Protein AF-A0A8T3TWA0-F1 (afdb_monomer_lite)

pLDDT: mean 73.76, std 20.86, range [31.67, 97.31]

Secondary structure (DSSP, 8-state):
-PPPPGGG--SS-EEEEEEEEETTEEEEEEEEEEE-TTS-EEEEEEEEETT-----EEEEEEE-HHHHHHHHHHHHHHHHTTTPEEEPPPTT-B-TTSPBP-HHHHHTTT-SS-S--------PSPSS-EEETTEEE-S-EEEPPPPTTS--S-PPPEEE-SS---------

Foldseek 3Di:
DDQDDPVNDDPDKDKWKWWDDDDPATKIKIKIWDADPPRFIWIWMWMDHPPDTDQIDTPDDRHHPSVSVVVRSVVVCVCVVVVIDIDPDDQPDADNVRHGDDPVVVVVVPPDDDPDPDPCPDDDDDCQWDDDPNFIDHRWDKDFDDDPDDDDPDGDIDTDDPDDGDDPPDDD

Structure (mmCIF, N/CA/C/O backbone):
data_AF-A0A8T3TWA0-F1
#
_entry.id   AF-A0A8T3TWA0-F1
#
loop_
_atom_site.group_PDB
_atom_site.id
_atom_site.type_symbol
_atom_site.label_atom_id
_atom_site.label_alt_id
_atom_site.label_comp_id
_atom_site.label_asym_id
_atom_site.label_entity_id
_atom_site.label_seq_id
_atom_site.pdbx_PDB_ins_code
_atom_site.Cartn_x
_atom_site.Cartn_y
_atom_site.Cartn_z
_atom_site.occupancy
_atom_site.B_iso_or_equiv
_atom_site.auth_seq_id
_atom_site.auth_comp_id
_atom_site.auth_asym_id
_atom_site.auth_atom_id
_atom_site.pdbx_PDB_model_num
ATOM 1 N N . MET A 1 1 ? 6.282 13.936 -3.169 1.00 44.94 1 MET A N 1
ATOM 2 C CA . MET A 1 1 ? 4.914 13.608 -2.712 1.00 44.94 1 MET A CA 1
ATOM 3 C C . MET A 1 1 ? 4.939 13.600 -1.195 1.00 44.94 1 MET A C 1
ATOM 5 O O . MET A 1 1 ? 5.851 12.990 -0.650 1.00 44.94 1 MET A O 1
ATOM 9 N N . ASN A 1 2 ? 4.026 14.309 -0.526 1.00 47.94 2 ASN A N 1
ATOM 10 C CA . ASN A 1 2 ? 3.903 14.216 0.932 1.00 47.94 2 ASN A CA 1
ATOM 11 C C . ASN A 1 2 ? 3.315 12.845 1.288 1.00 47.94 2 ASN A C 1
ATOM 13 O O . ASN A 1 2 ? 2.392 12.387 0.616 1.00 47.94 2 ASN A O 1
ATOM 17 N N . ALA A 1 3 ? 3.876 12.183 2.299 1.00 55.44 3 ALA A N 1
ATOM 18 C CA . ALA A 1 3 ? 3.333 10.928 2.804 1.00 55.44 3 ALA A CA 1
ATOM 19 C C . ALA A 1 3 ? 1.948 11.168 3.437 1.00 55.44 3 ALA A C 1
ATOM 21 O O . ALA A 1 3 ? 1.782 12.185 4.115 1.00 55.44 3 ALA A O 1
ATOM 22 N N . PRO A 1 4 ? 0.970 10.264 3.248 1.00 64.06 4 PRO A N 1
ATOM 23 C CA . PRO A 1 4 ? -0.333 10.382 3.898 1.00 64.06 4 PRO A CA 1
ATOM 24 C C . PRO A 1 4 ? -0.170 10.361 5.424 1.00 64.06 4 PRO A C 1
ATOM 26 O O . PRO A 1 4 ? 0.575 9.533 5.959 1.00 64.06 4 PRO A O 1
ATOM 29 N N . SER A 1 5 ? -0.848 11.271 6.128 1.00 66.81 5 SER A N 1
ATOM 30 C CA . SER A 1 5 ? -0.871 11.293 7.591 1.00 66.81 5 SER A CA 1
ATOM 31 C C . SER A 1 5 ? -2.110 10.572 8.127 1.00 66.81 5 SER A C 1
ATOM 33 O O . SER A 1 5 ? -3.106 10.411 7.426 1.00 66.81 5 SER A O 1
ATOM 35 N N . LEU A 1 6 ? -2.070 10.131 9.389 1.00 66.88 6 LEU A N 1
ATOM 36 C CA . LEU A 1 6 ? -3.206 9.444 10.020 1.00 66.88 6 LEU A CA 1
ATOM 37 C C . LEU A 1 6 ? -4.467 10.327 10.080 1.00 66.88 6 LEU A C 1
ATOM 39 O O . LEU A 1 6 ? -5.576 9.808 10.041 1.00 66.88 6 LEU A O 1
ATOM 43 N N . ALA A 1 7 ? -4.292 11.649 10.177 1.00 67.81 7 ALA A N 1
ATOM 44 C CA . ALA A 1 7 ? -5.395 12.606 10.244 1.00 67.81 7 ALA A CA 1
ATOM 45 C C . ALA A 1 7 ? -6.170 12.709 8.920 1.00 67.81 7 ALA A C 1
ATOM 47 O O . ALA A 1 7 ? -7.332 13.105 8.926 1.00 67.81 7 ALA A O 1
ATOM 48 N N . ASP A 1 8 ? -5.546 12.309 7.810 1.00 67.31 8 ASP A N 1
ATOM 49 C CA . ASP A 1 8 ? -6.132 12.378 6.470 1.00 67.31 8 ASP A CA 1
ATOM 50 C C . ASP A 1 8 ? -6.915 11.105 6.105 1.00 67.31 8 ASP A C 1
ATOM 52 O O . ASP A 1 8 ? -7.526 11.034 5.039 1.00 67.31 8 ASP A O 1
ATOM 56 N N . LEU A 1 9 ? -6.885 10.075 6.962 1.00 74.25 9 LEU A N 1
ATOM 57 C CA . LEU A 1 9 ? -7.519 8.789 6.689 1.00 74.25 9 LEU A CA 1
ATOM 58 C C . LEU A 1 9 ? -8.798 8.614 7.511 1.00 74.25 9 LEU A C 1
ATOM 60 O O . LEU A 1 9 ? -8.765 8.432 8.730 1.00 74.25 9 LEU A O 1
ATOM 64 N N . SER A 1 10 ? -9.936 8.585 6.821 1.00 80.50 10 SER A N 1
ATOM 65 C CA . SER A 1 10 ? -11.184 8.072 7.389 1.00 80.50 10 SER A CA 1
ATOM 66 C C . SER A 1 10 ? -11.139 6.539 7.492 1.00 80.50 10 SER A C 1
ATOM 68 O O . SER A 1 10 ? -10.502 5.916 6.639 1.00 80.50 10 SER A O 1
ATOM 70 N N . PRO A 1 11 ? -11.815 5.918 8.481 1.00 84.38 11 PRO A N 1
ATOM 71 C CA . PRO A 1 11 ? -11.923 4.464 8.589 1.00 84.38 11 PRO A CA 1
ATOM 72 C C . PRO A 1 11 ? -12.612 3.869 7.359 1.00 84.38 11 PRO A C 1
ATOM 74 O O . PRO A 1 11 ? -13.834 3.888 7.244 1.00 84.38 11 PRO A O 1
ATOM 77 N N . ARG A 1 12 ? -11.812 3.388 6.409 1.00 85.50 12 ARG A N 1
ATOM 78 C CA . ARG A 1 12 ? -12.256 2.692 5.199 1.00 85.50 12 ARG A CA 1
ATOM 79 C C . ARG A 1 12 ? -11.168 1.728 4.727 1.00 85.50 12 ARG A C 1
ATOM 81 O O . ARG A 1 12 ? -9.995 1.957 5.045 1.00 85.50 12 ARG A O 1
ATOM 88 N N . PRO A 1 13 ? -11.518 0.678 3.969 1.00 87.75 13 PRO A N 1
ATOM 89 C CA . PRO A 1 13 ? -10.522 -0.158 3.317 1.00 87.75 13 PRO A CA 1
ATOM 90 C C . PRO A 1 13 ? -9.615 0.667 2.399 1.00 87.75 13 PRO A C 1
ATOM 92 O O . PRO A 1 13 ? -10.079 1.586 1.720 1.00 87.75 13 PRO A O 1
ATOM 95 N N . LEU A 1 14 ? -8.319 0.362 2.404 1.00 91.31 14 LEU A N 1
ATOM 96 C CA . LEU A 1 14 ? -7.312 1.053 1.597 1.00 91.31 14 LEU A CA 1
ATOM 97 C C . LEU A 1 14 ? -6.321 0.054 1.021 1.00 91.31 14 LEU A C 1
ATOM 99 O O . LEU A 1 14 ? -5.896 -0.883 1.695 1.00 91.31 14 LEU A O 1
ATOM 103 N N . HIS A 1 15 ? -5.894 0.308 -0.209 1.00 93.69 15 HIS A N 1
ATOM 104 C CA . HIS A 1 15 ? -4.962 -0.554 -0.915 1.00 93.69 15 HIS A CA 1
ATOM 105 C C . HIS A 1 15 ? -3.872 0.292 -1.565 1.00 93.69 15 HIS A C 1
ATOM 107 O O . HIS A 1 15 ? -4.105 1.411 -2.025 1.00 93.69 15 HIS A O 1
ATOM 113 N N . SER A 1 16 ? -2.644 -0.210 -1.574 1.00 94.25 16 SER A N 1
ATOM 114 C CA . SER A 1 16 ? -1.535 0.455 -2.251 1.00 94.25 16 SER A CA 1
ATOM 115 C C . SER A 1 16 ? -0.596 -0.565 -2.858 1.00 94.25 16 SER A C 1
ATOM 117 O O . SER A 1 16 ? -0.248 -1.572 -2.233 1.00 94.25 16 SER A O 1
ATOM 119 N N . TYR A 1 17 ? -0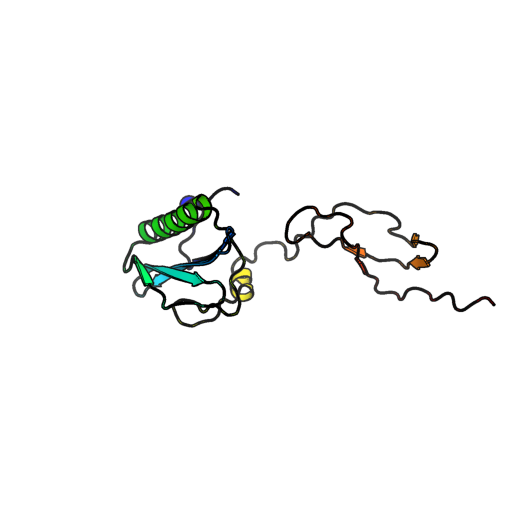.186 -0.275 -4.086 1.00 94.88 17 TYR A N 1
ATOM 120 C CA . TYR A 1 17 ? 0.701 -1.105 -4.875 1.00 94.88 17 TYR A CA 1
ATOM 121 C C . TYR A 1 17 ? 1.957 -0.321 -5.239 1.00 94.88 17 TYR A C 1
ATOM 123 O O . TYR A 1 17 ? 1.908 0.857 -5.593 1.00 94.88 17 TYR A O 1
ATOM 131 N N . PHE A 1 18 ? 3.098 -0.983 -5.115 1.00 95.00 18 PHE A N 1
ATOM 132 C CA . PHE A 1 18 ? 4.403 -0.382 -5.296 1.00 95.00 18 PHE A CA 1
ATOM 133 C C . PHE A 1 18 ? 5.289 -1.259 -6.162 1.00 95.00 18 PHE A C 1
ATOM 135 O O . PHE A 1 18 ? 5.300 -2.483 -6.011 1.00 95.00 18 PHE A O 1
ATOM 142 N N . GLU A 1 19 ? 6.131 -0.627 -6.968 1.00 95.25 19 GLU A N 1
ATOM 143 C CA . GLU A 1 19 ? 7.133 -1.304 -7.782 1.00 95.25 19 GLU A CA 1
ATOM 144 C C . GLU A 1 19 ? 8.530 -0.760 -7.521 1.00 95.25 19 GLU A C 1
ATOM 146 O O . GLU A 1 19 ? 8.734 0.424 -7.271 1.00 95.25 19 GLU A O 1
ATOM 151 N N . TYR A 1 20 ? 9.511 -1.649 -7.599 1.00 93.69 20 TYR A N 1
ATOM 152 C CA . TYR A 1 20 ? 10.923 -1.313 -7.623 1.00 93.69 20 TYR A CA 1
ATOM 153 C C . TYR A 1 20 ? 11.544 -1.931 -8.871 1.00 93.69 20 TYR A C 1
ATOM 155 O O . TYR A 1 20 ? 11.555 -3.160 -9.021 1.00 93.69 20 TYR A O 1
ATOM 163 N N . VAL A 1 21 ? 12.097 -1.087 -9.739 1.00 91.81 21 VAL A N 1
ATOM 164 C CA . VAL A 1 21 ? 12.808 -1.498 -10.952 1.00 91.81 21 VAL A CA 1
ATOM 165 C C . VAL A 1 21 ? 14.205 -0.884 -10.923 1.00 91.81 21 VAL A C 1
ATOM 167 O O . VAL A 1 21 ? 14.370 0.323 -11.056 1.00 91.81 21 VAL A O 1
ATOM 170 N N . GLY A 1 22 ? 15.226 -1.718 -10.728 1.00 90.38 22 GLY A N 1
ATOM 171 C CA . GLY A 1 22 ? 16.614 -1.261 -10.639 1.00 90.38 22 GLY A CA 1
ATOM 172 C C . GLY A 1 22 ? 17.607 -2.405 -10.439 1.00 90.38 22 GLY A C 1
ATOM 173 O O . GLY A 1 22 ? 17.259 -3.452 -9.894 1.00 90.38 22 GLY A O 1
ATOM 174 N N . GLY A 1 23 ? 18.849 -2.229 -10.908 1.00 80.50 23 GLY A N 1
ATOM 175 C CA . GLY A 1 23 ? 19.953 -3.172 -10.660 1.00 80.50 23 GLY A CA 1
ATOM 176 C C . GLY A 1 23 ? 19.690 -4.618 -11.110 1.00 80.50 23 GLY A C 1
ATOM 177 O O . GLY A 1 23 ? 20.088 -5.551 -10.422 1.00 80.50 23 GLY A O 1
ATOM 178 N N . GLY A 1 24 ? 18.958 -4.815 -12.214 1.00 84.06 24 GLY A N 1
ATOM 179 C CA . GLY A 1 24 ? 18.572 -6.147 -12.711 1.00 84.06 24 GLY A CA 1
ATOM 180 C C . GLY A 1 24 ? 17.440 -6.825 -11.927 1.00 84.06 24 GLY A C 1
ATOM 181 O O . GLY A 1 24 ? 17.129 -7.989 -12.170 1.00 84.06 24 GLY A O 1
ATOM 182 N N . SER A 1 25 ? 16.809 -6.114 -10.992 1.00 84.44 25 SER A N 1
ATOM 183 C CA . SER A 1 25 ? 15.708 -6.607 -10.172 1.00 84.44 25 SER A CA 1
ATOM 184 C C . SER A 1 25 ? 14.416 -5.848 -10.477 1.00 84.44 25 SER A C 1
ATOM 186 O O . SER A 1 25 ? 14.394 -4.620 -10.496 1.00 84.44 25 SER A O 1
ATOM 188 N N . SER A 1 26 ? 13.322 -6.598 -10.611 1.00 92.12 26 SER A N 1
ATOM 189 C CA . SER A 1 26 ? 11.957 -6.081 -10.758 1.00 92.12 26 SER A CA 1
ATOM 190 C C . SER A 1 26 ? 11.085 -6.699 -9.671 1.00 92.12 26 SER A C 1
ATOM 192 O O . SER A 1 26 ? 10.776 -7.895 -9.718 1.00 92.12 26 SER A O 1
ATOM 194 N N . LYS A 1 27 ? 10.736 -5.915 -8.653 1.00 95.69 27 LYS A N 1
ATOM 195 C CA . LYS A 1 27 ? 9.988 -6.370 -7.473 1.00 95.69 27 LYS A CA 1
ATOM 196 C C . LYS A 1 27 ? 8.727 -5.545 -7.289 1.00 95.69 27 LYS A C 1
ATOM 198 O O . LYS A 1 27 ? 8.717 -4.370 -7.633 1.00 95.69 27 LYS A O 1
ATOM 203 N N . PHE A 1 28 ? 7.710 -6.151 -6.694 1.00 96.56 28 PHE A N 1
ATOM 204 C CA . PHE A 1 28 ? 6.525 -5.438 -6.241 1.00 96.56 28 PHE A CA 1
ATOM 205 C C . PHE A 1 28 ? 6.329 -5.594 -4.734 1.00 96.56 28 PHE A C 1
ATOM 207 O O . PHE A 1 28 ? 6.815 -6.550 -4.114 1.00 96.56 28 PHE A O 1
ATOM 214 N N . TYR A 1 29 ? 5.580 -4.658 -4.168 1.00 97.12 29 TYR A N 1
ATOM 215 C CA . TYR A 1 29 ? 5.021 -4.738 -2.830 1.00 97.12 29 TYR A CA 1
ATOM 216 C C . TYR A 1 29 ? 3.577 -4.238 -2.875 1.00 97.12 29 TYR A C 1
ATOM 218 O O . TYR A 1 29 ? 3.315 -3.164 -3.400 1.00 97.12 29 TYR A O 1
ATOM 226 N N . ALA A 1 30 ? 2.645 -5.005 -2.329 1.00 96.75 30 ALA A N 1
ATOM 227 C CA . ALA A 1 30 ? 1.244 -4.636 -2.207 1.00 96.75 30 ALA A CA 1
ATOM 228 C C . ALA A 1 30 ? 0.838 -4.696 -0.738 1.00 96.75 30 ALA A C 1
ATOM 230 O O . ALA A 1 30 ? 1.261 -5.597 -0.009 1.00 96.75 30 ALA A O 1
ATOM 231 N N . VAL A 1 31 ? 0.017 -3.750 -0.304 1.00 97.25 31 VAL A N 1
ATOM 232 C CA . VAL A 1 31 ? -0.506 -3.683 1.060 1.00 97.25 31 VAL A CA 1
ATOM 233 C C . VAL A 1 31 ? -1.991 -3.343 1.024 1.00 97.25 31 VAL A C 1
ATOM 235 O O . VAL A 1 31 ? -2.433 -2.549 0.197 1.00 97.25 31 VAL A O 1
ATOM 238 N N . SER A 1 32 ? -2.746 -3.980 1.912 1.00 96.06 32 SER A N 1
ATOM 239 C CA . SER A 1 32 ? -4.192 -3.855 2.061 1.00 96.06 32 SER A CA 1
ATOM 240 C C . SER A 1 32 ? -4.522 -3.608 3.532 1.00 96.06 32 SER A C 1
ATOM 242 O O . SER A 1 32 ? -4.056 -4.353 4.396 1.00 96.06 32 SER A O 1
ATOM 244 N N . LEU A 1 33 ? -5.288 -2.562 3.817 1.00 94.69 33 LEU A N 1
ATOM 245 C CA . LEU A 1 33 ? -5.928 -2.285 5.099 1.00 94.69 33 LEU A CA 1
ATOM 246 C C . LEU A 1 33 ? -7.409 -2.621 4.945 1.00 94.69 33 LEU A C 1
ATOM 248 O O . LEU A 1 33 ? -8.076 -2.055 4.085 1.00 94.69 33 LEU A O 1
ATOM 252 N N . GLU A 1 34 ? -7.908 -3.542 5.760 1.00 93.94 34 GLU A N 1
ATOM 253 C CA . GLU A 1 34 ? -9.255 -4.102 5.625 1.00 93.94 34 GLU A CA 1
ATOM 254 C C . GLU A 1 34 ? -9.973 -4.066 6.966 1.00 93.94 34 GLU A C 1
ATOM 256 O O . GLU A 1 34 ? -9.355 -4.291 8.013 1.00 93.94 34 GLU A O 1
ATOM 261 N N . GLU A 1 35 ? -11.276 -3.813 6.915 1.00 93.06 35 GLU A N 1
ATOM 262 C CA . GLU A 1 35 ? -12.164 -3.994 8.057 1.00 93.06 35 GLU A CA 1
ATOM 263 C C . GLU A 1 35 ? -12.508 -5.483 8.208 1.00 93.06 35 GLU A C 1
ATOM 265 O O . GLU A 1 35 ? -12.700 -6.209 7.230 1.00 93.06 35 GLU A O 1
ATOM 270 N N . GLU A 1 36 ? -12.540 -5.949 9.447 1.00 91.31 36 GLU A N 1
ATOM 271 C CA . GLU A 1 36 ? -12.945 -7.291 9.844 1.00 91.31 36 GLU A CA 1
ATOM 272 C C . GLU A 1 36 ? -14.326 -7.257 10.505 1.00 91.31 36 GLU A C 1
ATOM 274 O O . GLU A 1 36 ? -14.821 -6.214 10.942 1.00 91.31 36 GLU A O 1
ATOM 279 N N . GLU A 1 37 ? -14.942 -8.431 10.636 1.00 86.06 37 GLU A N 1
ATOM 280 C CA . GLU A 1 37 ? -16.172 -8.567 11.411 1.00 86.06 37 GLU A CA 1
ATOM 281 C C . GLU A 1 37 ? -15.965 -8.090 12.857 1.00 86.06 37 GLU A C 1
ATOM 283 O O . GLU A 1 37 ? -14.973 -8.414 13.509 1.00 86.06 37 GLU A O 1
ATOM 288 N N . GLY A 1 38 ? -16.920 -7.309 13.367 1.00 86.38 38 GLY A N 1
ATOM 289 C CA . GLY A 1 38 ? -16.838 -6.732 14.711 1.00 86.38 38 GLY A CA 1
ATOM 290 C C . GLY A 1 38 ? -16.102 -5.390 14.793 1.00 86.38 38 GLY A C 1
ATOM 291 O O . GLY A 1 38 ? -15.822 -4.933 15.900 1.00 86.38 38 GLY A O 1
ATOM 292 N N . GLY A 1 39 ? -15.808 -4.742 13.658 1.00 89.62 39 GLY A N 1
ATOM 293 C CA . GLY A 1 39 ? -15.241 -3.386 13.616 1.00 89.62 39 GLY A CA 1
ATOM 294 C C . GLY A 1 39 ? -13.751 -3.323 13.963 1.00 89.62 39 GLY A C 1
ATOM 295 O O . GLY A 1 39 ? -13.219 -2.249 14.269 1.00 89.62 39 GLY A O 1
ATOM 296 N N . THR A 1 40 ? -13.068 -4.471 13.950 1.00 94.50 40 THR A N 1
ATOM 297 C CA . THR A 1 40 ? -11.607 -4.539 14.012 1.00 94.50 40 THR A CA 1
ATOM 298 C C . THR A 1 40 ? -11.005 -4.428 12.618 1.00 94.50 40 THR A C 1
ATOM 300 O O . THR A 1 40 ? -11.700 -4.463 11.611 1.00 94.50 40 THR A O 1
ATOM 303 N N . TRP A 1 41 ? -9.694 -4.231 12.556 1.00 94.94 41 TRP A N 1
ATOM 304 C CA . TRP A 1 41 ? -8.975 -3.953 11.322 1.00 94.94 41 TRP A CA 1
ATOM 305 C C . TRP A 1 41 ? -7.745 -4.839 11.205 1.00 94.94 41 TRP A C 1
ATOM 307 O O . TRP A 1 41 ? -7.046 -5.113 12.191 1.00 94.94 41 TRP A O 1
ATOM 317 N N . ARG A 1 42 ? -7.426 -5.217 9.970 1.00 96.06 42 ARG A N 1
ATOM 318 C CA . ARG A 1 42 ? -6.234 -5.993 9.627 1.00 96.06 42 ARG A CA 1
ATOM 319 C C . ARG A 1 42 ? -5.429 -5.330 8.524 1.00 96.06 42 ARG A C 1
ATOM 321 O O . ARG A 1 42 ? -5.964 -4.627 7.673 1.00 96.06 42 ARG A O 1
ATOM 328 N N . VAL A 1 43 ? -4.127 -5.595 8.528 1.00 96.75 43 VAL A N 1
ATOM 329 C CA . VAL A 1 43 ? -3.204 -5.163 7.474 1.00 96.75 43 VAL A CA 1
ATOM 330 C C . VAL A 1 43 ? -2.565 -6.393 6.858 1.00 96.75 43 VAL A C 1
ATOM 332 O O . VAL A 1 43 ? -1.835 -7.119 7.540 1.00 96.75 43 VAL A O 1
ATOM 335 N N . ARG A 1 44 ? -2.811 -6.616 5.570 1.00 97.31 44 ARG A N 1
ATOM 336 C CA . ARG A 1 44 ? -2.232 -7.713 4.790 1.00 97.31 44 ARG A CA 1
ATOM 337 C C . ARG A 1 44 ? -1.248 -7.174 3.765 1.00 97.31 44 ARG A C 1
ATOM 339 O O . ARG A 1 44 ? -1.377 -6.042 3.307 1.00 97.31 44 ARG A O 1
ATOM 346 N N . PHE A 1 45 ? -0.248 -7.970 3.414 1.00 97.00 45 PHE A N 1
ATOM 347 C CA . PHE A 1 45 ? 0.751 -7.597 2.420 1.00 97.00 45 PHE A CA 1
ATOM 348 C C . PHE A 1 45 ? 1.140 -8.768 1.514 1.00 97.00 45 PHE A C 1
ATOM 350 O O . PHE A 1 45 ? 1.028 -9.939 1.880 1.00 97.00 45 PHE A O 1
ATOM 357 N N . ASN A 1 46 ? 1.621 -8.431 0.322 1.00 97.00 46 ASN A N 1
ATOM 358 C CA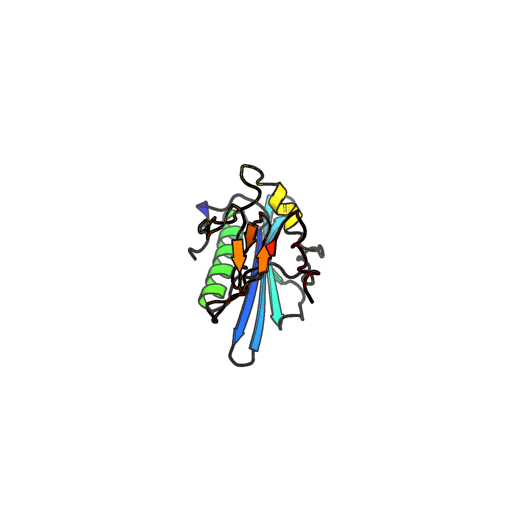 . ASN A 1 46 ? 2.143 -9.359 -0.671 1.00 97.00 46 ASN A CA 1
ATOM 359 C C . ASN A 1 46 ? 3.390 -8.749 -1.306 1.00 97.00 46 ASN A C 1
ATOM 361 O O . ASN A 1 46 ? 3.467 -7.539 -1.505 1.00 97.00 46 ASN A O 1
ATOM 365 N N . PHE A 1 47 ? 4.392 -9.564 -1.603 1.00 95.81 47 PHE A N 1
ATOM 366 C CA . PHE A 1 47 ? 5.621 -9.085 -2.214 1.00 95.81 47 PHE A CA 1
ATOM 367 C C . PHE A 1 47 ? 6.284 -10.186 -3.026 1.00 95.81 47 PHE A C 1
ATOM 369 O O . PHE A 1 47 ? 6.199 -11.374 -2.706 1.00 95.81 47 PHE A O 1
ATOM 376 N N . GLY A 1 48 ? 6.998 -9.791 -4.071 1.00 94.62 48 GLY A N 1
ATOM 377 C CA . GLY A 1 48 ? 7.633 -10.752 -4.956 1.00 94.62 48 GLY A CA 1
ATOM 378 C C . GLY A 1 48 ? 8.212 -10.107 -6.198 1.00 94.62 48 GLY A C 1
ATOM 379 O O . GLY A 1 48 ? 8.491 -8.910 -6.228 1.00 94.62 48 GLY A O 1
ATOM 380 N N . ARG A 1 49 ? 8.410 -10.929 -7.227 1.00 93.69 49 ARG A N 1
ATOM 381 C CA . ARG A 1 49 ? 8.771 -10.459 -8.564 1.00 93.69 49 ARG A CA 1
ATOM 382 C C . ARG A 1 49 ? 7.511 -9.953 -9.261 1.00 93.69 49 ARG A C 1
ATOM 384 O O . ARG A 1 49 ? 6.465 -10.586 -9.135 1.00 93.69 49 ARG A O 1
ATOM 391 N N . ILE A 1 50 ? 7.613 -8.841 -9.988 1.00 92.00 50 ILE A N 1
ATOM 392 C CA . ILE A 1 50 ? 6.489 -8.298 -10.772 1.00 92.00 50 ILE A CA 1
ATOM 393 C C . ILE A 1 50 ? 5.941 -9.400 -11.696 1.00 92.00 50 ILE A C 1
ATOM 395 O O . ILE A 1 50 ? 6.719 -10.110 -12.336 1.00 92.00 50 ILE A O 1
ATOM 399 N N . GLY A 1 51 ? 4.617 -9.577 -11.705 1.00 88.94 51 GLY A N 1
ATOM 400 C CA . GLY A 1 51 ? 3.922 -10.628 -12.462 1.00 88.94 51 GLY A CA 1
ATOM 401 C C . GLY A 1 51 ? 3.838 -12.000 -11.777 1.00 88.94 51 GLY A C 1
ATOM 402 O O . GLY A 1 51 ? 3.169 -12.887 -12.297 1.00 88.94 51 GLY A O 1
ATOM 403 N N . PHE A 1 52 ? 4.461 -12.184 -10.608 1.00 90.75 52 PHE A N 1
ATOM 404 C CA . PHE A 1 52 ? 4.454 -13.447 -9.857 1.00 90.75 52 PHE A CA 1
ATOM 405 C C . PHE A 1 52 ? 3.975 -13.226 -8.413 1.00 90.75 52 PHE A C 1
ATOM 407 O O . PHE A 1 52 ? 4.792 -13.250 -7.480 1.00 90.75 52 PHE A O 1
ATOM 414 N N . PRO A 1 53 ? 2.669 -12.969 -8.208 1.00 91.06 53 PR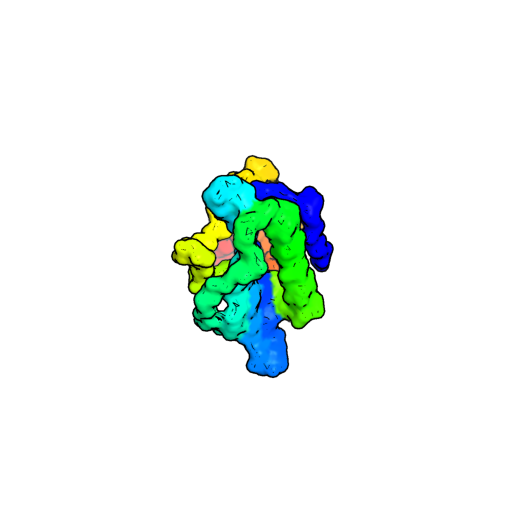O A N 1
ATOM 415 C CA . PRO A 1 53 ? 2.115 -12.755 -6.879 1.00 91.06 53 PRO A CA 1
ATOM 416 C C . PRO A 1 53 ? 2.222 -14.012 -6.011 1.00 91.06 53 PRO A C 1
ATOM 418 O O . PRO A 1 53 ? 2.116 -15.137 -6.498 1.00 91.06 53 PRO A O 1
ATOM 421 N N . ARG A 1 54 ? 2.442 -13.815 -4.708 1.00 92.38 54 ARG A N 1
ATOM 422 C CA . ARG A 1 54 ? 2.512 -14.894 -3.712 1.00 92.38 54 ARG A CA 1
ATOM 423 C C . ARG A 1 54 ? 1.241 -14.938 -2.870 1.00 92.38 54 ARG A C 1
ATOM 425 O O . ARG A 1 54 ? 0.328 -14.139 -3.066 1.00 92.38 54 ARG A O 1
ATOM 432 N N . THR A 1 55 ? 1.183 -15.862 -1.919 1.00 93.12 55 THR A N 1
ATOM 433 C CA . THR A 1 55 ? 0.146 -15.847 -0.886 1.00 93.12 55 THR A CA 1
ATOM 434 C C . THR A 1 55 ? 0.279 -14.590 -0.027 1.00 93.12 55 THR A C 1
ATOM 436 O O . THR A 1 55 ? 1.382 -14.210 0.364 1.00 93.12 55 THR A O 1
ATOM 439 N N . TRP A 1 56 ? -0.855 -13.955 0.256 1.00 95.88 56 TRP A N 1
ATOM 440 C CA . TRP A 1 56 ? -0.950 -12.803 1.144 1.00 95.88 56 TRP A CA 1
ATOM 441 C C . TRP A 1 56 ? -0.670 -13.187 2.597 1.00 95.88 56 TRP A C 1
ATOM 443 O O . TRP A 1 56 ? -1.300 -14.107 3.122 1.00 95.88 56 TRP A O 1
ATOM 453 N N . ASP A 1 57 ? 0.191 -12.420 3.256 1.00 96.12 57 ASP A N 1
ATOM 454 C CA . ASP A 1 57 ? 0.499 -12.548 4.682 1.00 96.12 57 ASP A CA 1
ATOM 455 C C . ASP A 1 57 ? -0.116 -11.377 5.471 1.00 96.12 57 ASP A C 1
ATOM 457 O O . ASP A 1 57 ? -0.549 -10.381 4.884 1.00 96.12 57 ASP A O 1
ATOM 461 N N . ALA A 1 58 ? -0.199 -11.489 6.794 1.00 95.50 58 ALA A N 1
ATOM 462 C CA . ALA A 1 58 ? -0.769 -10.476 7.674 1.00 95.50 58 ALA A CA 1
ATOM 463 C C . ALA A 1 58 ? 0.305 -9.853 8.568 1.00 95.50 58 ALA A C 1
ATOM 465 O O . ALA A 1 58 ? 1.077 -10.534 9.238 1.00 95.50 58 ALA A O 1
ATOM 466 N N . ARG A 1 59 ? 0.337 -8.521 8.611 1.00 94.19 59 ARG A N 1
ATOM 467 C CA . ARG A 1 59 ? 1.185 -7.772 9.544 1.00 94.19 59 ARG A CA 1
ATOM 468 C C . ARG A 1 59 ? 0.481 -7.544 10.878 1.00 94.19 59 ARG A C 1
ATOM 470 O O . ARG A 1 59 ? 1.132 -7.550 11.918 1.00 94.19 59 ARG A O 1
ATOM 477 N N . VAL A 1 60 ? -0.828 -7.303 10.828 1.00 94.75 60 VAL A N 1
ATOM 478 C CA . VAL A 1 60 ? -1.701 -7.026 11.975 1.00 94.75 60 VAL A CA 1
ATOM 479 C C . VAL A 1 60 ? -3.074 -7.639 11.699 1.00 94.75 60 VAL A C 1
ATOM 481 O O . VAL A 1 60 ? -3.536 -7.589 10.561 1.00 94.75 60 VAL A O 1
ATOM 484 N N . VAL A 1 61 ? -3.710 -8.188 12.736 1.00 95.75 61 VAL A N 1
ATOM 485 C CA . VAL A 1 61 ? -5.051 -8.802 12.725 1.00 95.75 61 VAL A CA 1
ATOM 486 C C . VAL A 1 61 ? -5.774 -8.373 14.008 1.00 95.75 61 VAL A C 1
ATOM 488 O O . VAL A 1 61 ? -5.109 -8.241 15.042 1.00 95.75 61 VAL A O 1
ATOM 491 N N . GLY A 1 62 ? -7.088 -8.132 13.968 1.00 94.69 62 GLY A N 1
ATOM 492 C CA . GLY A 1 62 ? -7.890 -7.829 15.158 1.00 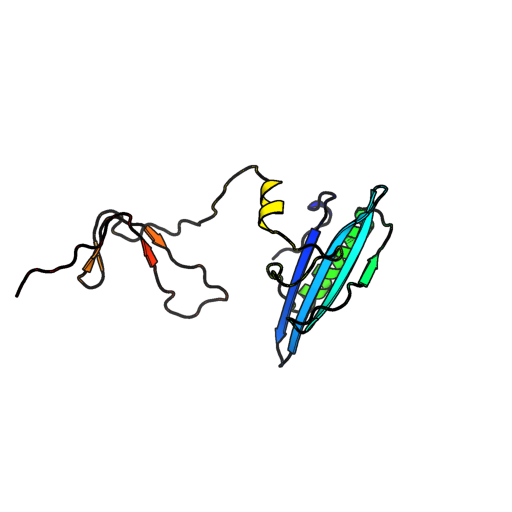94.69 62 GLY A CA 1
ATOM 493 C C . GLY A 1 62 ? -7.532 -6.511 15.852 1.00 94.69 62 GLY A C 1
ATOM 494 O O . GLY A 1 62 ? -7.590 -6.423 17.078 1.00 94.69 62 GLY A O 1
ATOM 495 N N . ALA A 1 63 ? -7.078 -5.497 15.111 1.00 93.50 63 ALA A N 1
ATOM 496 C CA . ALA A 1 63 ? -6.606 -4.238 15.687 1.00 93.50 63 ALA A CA 1
ATOM 497 C C . ALA A 1 63 ? -7.644 -3.111 15.632 1.00 93.50 63 ALA A C 1
ATOM 499 O O . ALA A 1 63 ? -8.589 -3.138 14.853 1.00 93.50 63 ALA A O 1
ATOM 500 N N . THR A 1 64 ? -7.431 -2.069 16.438 1.00 94.56 64 THR A N 1
ATOM 501 C CA . THR A 1 64 ? -8.163 -0.807 16.282 1.00 94.56 64 THR A CA 1
ATOM 502 C C . THR A 1 64 ? -7.774 -0.119 14.974 1.00 94.56 64 THR A C 1
ATOM 504 O O . THR A 1 64 ? -6.641 -0.278 14.503 1.00 94.56 64 THR A O 1
ATOM 507 N N . TRP A 1 65 ? -8.673 0.717 14.443 1.00 90.62 65 TRP A N 1
ATOM 508 C CA . TRP A 1 65 ? -8.408 1.550 13.264 1.00 90.62 65 TRP A CA 1
ATOM 509 C C . TRP A 1 65 ? -7.062 2.276 13.363 1.00 90.62 65 TRP A C 1
ATOM 511 O O . TRP A 1 65 ? -6.219 2.132 12.486 1.00 90.62 65 TRP A O 1
ATOM 521 N N . VAL A 1 66 ? -6.820 2.986 14.471 1.00 91.56 66 VAL A N 1
ATOM 522 C CA . VAL A 1 66 ? -5.593 3.775 14.675 1.00 91.56 66 VAL A CA 1
ATOM 523 C C . VAL A 1 66 ? -4.343 2.906 14.529 1.00 91.56 66 VAL A C 1
ATOM 525 O O . VAL A 1 66 ? -3.427 3.261 13.792 1.00 91.56 66 VAL A O 1
ATOM 528 N N . LYS A 1 67 ? -4.308 1.735 15.178 1.00 93.81 67 LYS A N 1
ATOM 529 C CA . LYS A 1 67 ? -3.151 0.832 15.119 1.00 93.81 67 LYS A CA 1
ATOM 530 C C . LYS A 1 67 ? -2.947 0.260 13.713 1.00 93.81 67 LYS A C 1
ATOM 532 O O . LYS A 1 67 ? -1.807 0.173 13.248 1.00 93.81 67 LYS A O 1
ATOM 537 N N . ALA A 1 68 ? -4.028 -0.133 13.044 1.00 94.56 68 ALA A N 1
ATOM 538 C CA . ALA A 1 68 ? -3.973 -0.685 11.696 1.00 94.56 68 ALA A CA 1
ATOM 539 C C . ALA A 1 68 ? -3.544 0.380 10.671 1.00 94.56 68 ALA A C 1
ATOM 541 O O . ALA A 1 68 ? -2.589 0.155 9.928 1.00 94.56 68 ALA A O 1
ATOM 542 N N . ALA A 1 69 ? -4.143 1.572 10.709 1.00 92.75 69 ALA A N 1
ATOM 543 C CA . ALA A 1 69 ? -3.806 2.700 9.845 1.00 92.75 69 ALA A CA 1
ATOM 544 C C . ALA A 1 69 ? -2.365 3.194 10.060 1.00 92.75 69 ALA A C 1
ATOM 546 O O . ALA A 1 69 ? -1.635 3.386 9.088 1.00 92.75 69 ALA A O 1
ATOM 547 N N . SER A 1 70 ? -1.891 3.312 11.309 1.00 91.75 70 SER A N 1
ATOM 548 C CA . SER A 1 70 ? -0.480 3.634 11.581 1.00 91.75 70 SER A CA 1
ATOM 549 C C . SER A 1 70 ? 0.472 2.585 11.007 1.00 91.75 70 SER A C 1
ATOM 551 O O . SER A 1 70 ? 1.513 2.934 10.452 1.00 91.75 70 SER A O 1
ATOM 553 N N . THR A 1 71 ? 0.120 1.299 11.108 1.00 95.69 71 THR A N 1
ATOM 554 C CA . THR A 1 71 ? 0.935 0.214 10.542 1.00 95.69 71 THR A CA 1
ATOM 555 C C . THR A 1 71 ? 0.956 0.279 9.017 1.00 95.69 71 THR A C 1
ATOM 557 O O . THR A 1 71 ? 2.018 0.152 8.413 1.00 95.69 71 THR A O 1
ATOM 560 N N . TYR A 1 72 ? -0.200 0.515 8.399 1.00 95.00 72 TYR A N 1
ATOM 561 C CA . TYR A 1 72 ? -0.349 0.673 6.958 1.00 95.00 72 TYR A CA 1
ATOM 562 C C . TYR A 1 72 ? 0.517 1.823 6.421 1.00 95.00 72 TYR A C 1
ATOM 564 O O . TYR A 1 72 ? 1.366 1.599 5.559 1.00 95.00 72 TYR A O 1
ATOM 572 N N . ILE A 1 73 ? 0.395 3.025 6.998 1.00 92.56 73 ILE A N 1
ATOM 573 C CA . ILE A 1 73 ? 1.224 4.188 6.636 1.00 92.56 73 ILE A CA 1
ATOM 574 C C . ILE A 1 73 ? 2.712 3.889 6.865 1.00 92.56 73 ILE A C 1
ATOM 576 O O . ILE A 1 73 ? 3.549 4.226 6.028 1.00 92.56 73 ILE A O 1
ATOM 580 N N . GLY A 1 74 ? 3.056 3.227 7.974 1.00 93.12 74 GLY A N 1
ATOM 581 C CA . GLY A 1 74 ? 4.429 2.825 8.276 1.00 93.12 74 GLY A CA 1
ATOM 582 C C . GLY A 1 74 ? 5.039 1.943 7.185 1.00 93.12 74 GLY A C 1
ATOM 583 O O . GLY A 1 74 ? 6.173 2.182 6.774 1.00 93.12 74 GLY A O 1
ATOM 584 N N . LEU A 1 75 ? 4.277 0.977 6.660 1.00 94.69 75 LEU A N 1
ATOM 585 C CA . LEU A 1 75 ? 4.712 0.135 5.542 1.00 94.69 75 LEU A CA 1
ATOM 586 C C . LEU A 1 75 ? 4.897 0.949 4.258 1.00 94.69 75 LEU A C 1
ATOM 588 O O . LEU A 1 75 ? 5.908 0.772 3.583 1.00 94.69 75 LEU A O 1
ATOM 592 N N . ILE A 1 76 ? 3.974 1.862 3.942 1.00 92.31 76 ILE A N 1
ATOM 593 C CA . ILE A 1 76 ? 4.098 2.753 2.777 1.00 92.31 76 ILE A CA 1
ATOM 594 C C . ILE A 1 76 ? 5.388 3.571 2.864 1.00 92.31 76 ILE A C 1
ATOM 596 O O . ILE A 1 76 ? 6.198 3.542 1.939 1.00 92.31 76 ILE A O 1
ATOM 600 N N . ASN A 1 77 ? 5.611 4.244 3.993 1.00 91.56 77 ASN A N 1
ATOM 601 C CA . ASN A 1 77 ? 6.789 5.082 4.218 1.00 91.56 77 ASN A CA 1
ATOM 602 C C . ASN A 1 77 ? 8.089 4.272 4.179 1.00 91.56 77 ASN A C 1
ATOM 604 O O . ASN A 1 77 ? 9.094 4.724 3.632 1.00 91.56 77 ASN A O 1
ATOM 608 N N . GLU A 1 78 ? 8.075 3.053 4.720 1.00 93.56 78 GLU A N 1
ATOM 609 C CA . GLU A 1 78 ? 9.220 2.150 4.647 1.00 93.56 78 GLU A CA 1
ATOM 610 C C . GLU A 1 78 ? 9.569 1.800 3.193 1.00 93.56 78 GLU A C 1
ATOM 612 O O . GLU A 1 78 ? 10.747 1.772 2.834 1.00 93.56 78 GLU A O 1
ATOM 617 N N . LYS A 1 79 ? 8.574 1.501 2.346 1.00 93.12 79 LYS A N 1
ATOM 618 C CA . LYS A 1 79 ? 8.826 1.105 0.952 1.00 93.12 79 LYS A CA 1
ATOM 619 C C . LYS A 1 79 ? 9.222 2.282 0.080 1.00 93.12 79 LYS A C 1
ATOM 621 O O . LYS A 1 79 ? 10.201 2.158 -0.658 1.00 93.12 79 LYS A O 1
ATOM 626 N N . THR A 1 80 ? 8.554 3.422 0.206 1.00 90.12 80 THR A N 1
ATOM 627 C CA . THR A 1 80 ? 8.939 4.638 -0.526 1.00 90.12 80 THR A CA 1
ATOM 628 C C . THR A 1 80 ? 10.345 5.097 -0.133 1.00 90.12 80 THR A C 1
ATOM 630 O O . THR A 1 80 ? 11.153 5.404 -1.007 1.00 90.12 80 THR A O 1
ATOM 633 N N . GLY A 1 81 ? 10.714 5.000 1.151 1.00 91.12 81 GLY A N 1
ATOM 634 C CA . GLY A 1 81 ? 12.082 5.245 1.627 1.00 91.12 81 GLY A CA 1
ATOM 635 C C . GLY A 1 81 ? 13.139 4.271 1.081 1.00 91.12 81 GLY A C 1
ATOM 636 O O . GLY A 1 81 ? 14.328 4.577 1.111 1.00 91.12 81 GLY A O 1
ATOM 637 N N . LYS A 1 82 ? 12.728 3.114 0.544 1.00 91.38 82 LYS A N 1
ATOM 638 C CA . LYS A 1 82 ? 13.595 2.111 -0.106 1.00 91.38 82 LYS A CA 1
ATOM 639 C C . LYS A 1 82 ? 13.626 2.236 -1.635 1.00 91.38 82 LYS A C 1
ATOM 641 O O . LYS A 1 82 ? 14.146 1.343 -2.302 1.00 91.38 82 LYS A O 1
ATOM 646 N N . GLY A 1 83 ? 13.073 3.316 -2.187 1.00 92.00 83 GLY A N 1
ATOM 647 C CA . GLY A 1 83 ? 13.047 3.576 -3.627 1.00 92.00 83 GLY A CA 1
ATOM 648 C C . GLY A 1 83 ? 11.954 2.822 -4.382 1.00 92.00 83 GLY A C 1
ATOM 649 O O . GLY A 1 83 ? 12.038 2.713 -5.600 1.00 92.00 83 GLY A O 1
ATOM 650 N N . TYR A 1 84 ? 10.954 2.275 -3.684 1.00 93.69 84 TYR A N 1
ATOM 651 C CA . TYR A 1 84 ? 9.751 1.798 -4.358 1.00 93.69 84 TYR A CA 1
ATOM 652 C C . TYR A 1 84 ? 8.896 2.991 -4.795 1.00 93.69 84 TYR A C 1
ATOM 654 O O . TYR A 1 84 ? 8.709 3.948 -4.041 1.00 93.69 84 TYR A O 1
ATOM 662 N N . GLU A 1 85 ? 8.322 2.895 -5.985 1.00 92.44 85 GLU A N 1
ATOM 663 C CA . GLU A 1 85 ? 7.390 3.869 -6.536 1.00 92.44 85 GLU A CA 1
ATOM 664 C C . GLU A 1 85 ? 5.957 3.379 -6.358 1.00 92.44 85 GLU A C 1
ATOM 666 O O . GLU A 1 85 ? 5.668 2.213 -6.618 1.00 92.44 85 GLU A O 1
ATOM 671 N N . LEU A 1 86 ? 5.053 4.269 -5.942 1.00 91.75 86 LEU A N 1
ATOM 672 C CA . LEU A 1 86 ? 3.617 3.992 -5.942 1.00 91.75 86 LEU A CA 1
ATOM 673 C C . LEU A 1 86 ? 3.132 3.862 -7.394 1.00 91.75 86 LEU A C 1
ATOM 675 O O . LEU A 1 86 ? 3.438 4.718 -8.228 1.00 91.75 86 LEU A O 1
ATOM 679 N N . LYS A 1 87 ? 2.382 2.802 -7.689 1.00 91.12 87 LYS A N 1
ATOM 680 C CA . LYS A 1 87 ? 1.816 2.512 -9.010 1.00 91.12 87 LYS A CA 1
ATOM 681 C C . LYS A 1 87 ? 0.318 2.202 -8.888 1.00 91.12 87 LYS A C 1
ATOM 683 O O . LYS A 1 87 ? -0.124 1.809 -7.805 1.00 91.12 87 LYS A O 1
ATOM 688 N N . PRO A 1 88 ? -0.452 2.347 -9.981 1.00 90.25 88 PRO A N 1
ATOM 689 C CA . PRO A 1 88 ? -1.815 1.832 -10.048 1.00 90.25 88 PRO A CA 1
ATOM 690 C C . PRO A 1 88 ? -1.852 0.342 -9.721 1.00 90.25 88 PRO A C 1
ATOM 692 O O . PRO A 1 88 ? -0.883 -0.386 -9.961 1.00 90.25 88 PRO A O 1
ATOM 695 N N . TRP A 1 89 ? -2.966 -0.115 -9.165 1.00 90.62 89 TRP A N 1
ATOM 696 C CA . TRP A 1 89 ? -3.117 -1.524 -8.842 1.00 90.62 89 TRP A CA 1
ATOM 697 C C . TRP A 1 89 ? -3.201 -2.356 -10.132 1.00 90.62 89 TRP A C 1
ATOM 699 O O . TRP A 1 89 ? -4.012 -2.053 -11.006 1.00 90.62 89 TRP A O 1
ATOM 709 N N . PRO A 1 90 ? -2.399 -3.420 -10.294 1.00 89.19 90 PRO A N 1
ATOM 710 C CA . PRO A 1 90 ? -2.378 -4.150 -11.550 1.00 89.19 90 PRO A CA 1
ATOM 711 C C . PRO A 1 90 ? -3.570 -5.112 -11.645 1.00 89.19 90 PRO A C 1
ATOM 713 O O . PRO A 1 90 ? -3.889 -5.828 -10.695 1.00 89.19 90 PRO A O 1
ATOM 716 N N . ALA A 1 91 ? -4.189 -5.192 -12.826 1.00 85.44 91 ALA A N 1
ATOM 717 C CA . ALA A 1 91 ? -5.411 -5.974 -13.068 1.00 85.44 91 ALA A CA 1
ATOM 718 C C . ALA A 1 91 ? -5.288 -7.478 -12.744 1.00 85.44 91 ALA A C 1
ATOM 720 O O . ALA A 1 91 ? -6.279 -8.156 -12.479 1.00 85.44 91 ALA A O 1
ATOM 721 N N . ASN A 1 92 ? -4.071 -8.025 -12.767 1.00 83.38 92 ASN A N 1
ATOM 722 C CA . ASN A 1 92 ? -3.796 -9.431 -12.477 1.00 83.38 92 ASN A CA 1
ATOM 723 C C . ASN A 1 92 ? -3.469 -9.716 -11.000 1.00 83.38 92 ASN A C 1
ATOM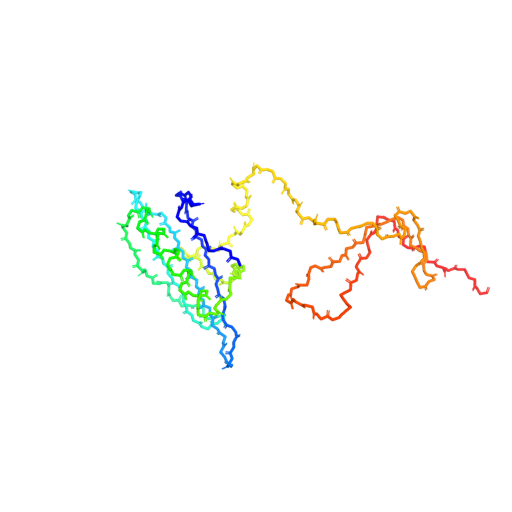 725 O O . ASN A 1 92 ? -3.315 -10.884 -10.633 1.00 83.38 92 ASN A O 1
ATOM 729 N N . LEU A 1 93 ? -3.346 -8.692 -10.150 1.00 88.75 93 LEU A N 1
ATOM 730 C CA . LEU A 1 93 ? -3.141 -8.873 -8.718 1.00 88.75 93 LEU A CA 1
ATOM 731 C C . LEU A 1 93 ? -4.488 -8.885 -8.003 1.00 88.75 93 LEU A C 1
ATOM 733 O O . LEU A 1 93 ? -5.175 -7.873 -7.900 1.00 88.75 93 LEU A O 1
ATOM 737 N N . LYS A 1 94 ? -4.839 -10.042 -7.453 1.00 91.69 94 LYS A N 1
ATOM 738 C CA . LYS A 1 94 ? -6.028 -10.175 -6.615 1.00 91.69 94 LYS A CA 1
ATOM 739 C C . LYS A 1 94 ? -5.799 -9.561 -5.240 1.00 91.69 94 LYS A C 1
ATOM 741 O O . LYS A 1 94 ? -4.713 -9.700 -4.661 1.00 91.69 94 LYS A O 1
ATOM 746 N N . LEU A 1 95 ? -6.849 -8.949 -4.712 1.00 91.62 95 LEU A N 1
ATOM 747 C CA . LEU A 1 95 ? -6.941 -8.556 -3.317 1.00 91.62 95 LEU A CA 1
ATOM 748 C C . LEU A 1 95 ? -6.841 -9.783 -2.390 1.00 91.62 95 LEU A C 1
ATOM 750 O O . LEU A 1 95 ? -6.958 -10.930 -2.841 1.00 91.62 95 LEU A O 1
ATOM 754 N N . PRO A 1 96 ? -6.590 -9.576 -1.087 1.00 88.88 96 PRO A N 1
ATOM 755 C CA . PRO A 1 96 ? -6.411 -10.675 -0.139 1.00 88.88 96 PRO A CA 1
ATOM 756 C C . PRO A 1 96 ? -7.639 -11.577 0.047 1.00 88.88 96 PRO A C 1
ATOM 758 O O . PRO A 1 96 ? -7.492 -12.708 0.519 1.00 88.88 96 PRO A O 1
ATOM 761 N N . ASP A 1 97 ? -8.826 -11.085 -0.296 1.00 86.50 97 ASP A N 1
ATOM 762 C CA . ASP A 1 97 ? -10.101 -11.811 -0.323 1.00 86.50 97 ASP A CA 1
ATOM 763 C C . ASP A 1 97 ? -10.346 -12.560 -1.651 1.00 86.50 97 ASP A C 1
ATOM 765 O O . ASP A 1 97 ? -11.318 -13.299 -1.786 1.00 86.50 97 ASP A O 1
ATOM 769 N N . GLY A 1 98 ? -9.444 -12.414 -2.627 1.00 84.06 98 GLY A N 1
ATOM 770 C CA . GLY A 1 98 ? -9.527 -13.042 -3.943 1.00 84.06 98 GLY A CA 1
ATOM 771 C C . GLY A 1 98 ? -10.281 -12.229 -4.996 1.00 84.06 98 GLY A C 1
ATOM 772 O O . GLY A 1 98 ? -10.342 -12.678 -6.147 1.00 84.06 98 GLY A O 1
ATOM 773 N N . THR A 1 99 ? -10.812 -11.056 -4.645 1.00 83.94 99 THR A N 1
ATOM 774 C CA . THR A 1 99 ? -11.478 -10.152 -5.590 1.00 83.94 99 THR A CA 1
ATOM 775 C C . THR A 1 99 ? -10.463 -9.402 -6.457 1.00 83.94 99 THR A C 1
ATOM 777 O O . THR A 1 99 ? -9.266 -9.331 -6.157 1.00 83.94 99 THR A O 1
ATOM 780 N N . THR A 1 100 ? -10.918 -8.886 -7.595 1.00 78.88 100 THR A N 1
ATOM 781 C CA . THR A 1 100 ? -10.147 -7.941 -8.409 1.00 78.88 100 THR A CA 1
ATOM 782 C C . THR A 1 100 ? -10.394 -6.535 -7.889 1.00 78.88 100 THR A C 1
ATOM 784 O O . THR A 1 100 ? -11.542 -6.173 -7.642 1.00 78.88 100 THR A O 1
ATOM 787 N N . PHE A 1 101 ? -9.332 -5.746 -7.729 1.00 73.38 101 PHE A N 1
ATOM 788 C CA . PHE A 1 101 ? -9.482 -4.339 -7.380 1.00 73.38 101 PHE A CA 1
ATOM 789 C C . PHE A 1 101 ? -10.048 -3.587 -8.587 1.00 73.38 101 PHE A C 1
ATOM 791 O O . PHE A 1 101 ? -9.432 -3.581 -9.651 1.00 73.38 101 PHE A O 1
ATOM 798 N N . ASP A 1 102 ? -11.228 -3.003 -8.418 1.00 67.06 102 ASP A N 1
ATOM 799 C CA . ASP A 1 102 ? -11.877 -2.159 -9.415 1.00 67.06 102 ASP A CA 1
ATOM 800 C C . ASP A 1 102 ? -11.707 -0.696 -8.979 1.00 67.06 102 ASP A C 1
ATOM 802 O O . ASP A 1 102 ? -12.375 -0.233 -8.048 1.00 67.06 102 ASP A O 1
ATOM 806 N N . GLU A 1 103 ? -10.756 0.015 -9.598 1.00 55.50 103 GLU A N 1
ATOM 807 C CA . GLU A 1 103 ? -10.524 1.442 -9.320 1.00 55.50 103 GLU A CA 1
ATOM 808 C C . GLU A 1 103 ? -11.777 2.284 -9.614 1.00 55.50 103 GLU A C 1
ATOM 810 O O . GLU A 1 103 ? -12.043 3.254 -8.895 1.00 55.50 103 GLU A O 1
ATOM 815 N N . ASP A 1 104 ? -12.594 1.881 -10.594 1.00 47.88 104 ASP A N 1
ATOM 816 C CA . ASP A 1 104 ? -13.789 2.622 -10.999 1.00 47.88 104 ASP A CA 1
ATOM 817 C C . ASP A 1 104 ? -14.902 2.521 -9.947 1.00 47.88 104 ASP A C 1
ATOM 819 O O . ASP A 1 104 ? -15.648 3.480 -9.739 1.00 47.88 104 ASP A O 1
ATOM 823 N N . ALA A 1 105 ? -14.991 1.410 -9.210 1.00 48.59 105 ALA A N 1
ATOM 824 C CA . ALA A 1 105 ? -15.980 1.235 -8.145 1.00 48.59 105 ALA A CA 1
ATOM 825 C C . ALA A 1 105 ? -15.708 2.136 -6.923 1.00 48.59 105 ALA A C 1
ATOM 827 O O . ALA A 1 105 ? -16.647 2.644 -6.303 1.00 48.59 105 ALA A O 1
ATOM 828 N N . PHE A 1 106 ? -14.435 2.385 -6.589 1.00 44.00 106 PHE A N 1
ATOM 829 C CA . PHE A 1 106 ? -14.057 3.238 -5.454 1.00 44.00 106 PHE A CA 1
ATOM 830 C C . PHE A 1 106 ? -14.092 4.738 -5.781 1.00 44.00 106 PHE A C 1
ATOM 832 O O . PHE A 1 106 ? -14.371 5.545 -4.892 1.00 44.00 106 PHE A O 1
ATOM 839 N N . ALA A 1 107 ? -13.902 5.126 -7.046 1.00 43.12 107 ALA A N 1
ATOM 840 C CA . ALA A 1 107 ? -14.023 6.518 -7.491 1.00 43.12 107 ALA A CA 1
ATOM 841 C C . ALA A 1 107 ? -15.469 7.060 -7.440 1.00 43.12 107 ALA A C 1
ATOM 843 O O . ALA A 1 107 ? -15.686 8.272 -7.474 1.00 43.12 107 ALA A O 1
ATOM 844 N N . VAL A 1 108 ? -16.482 6.190 -7.335 1.00 38.59 108 VAL A N 1
ATOM 845 C CA . VAL A 1 108 ? -17.900 6.595 -7.285 1.00 38.59 108 VAL A CA 1
ATOM 846 C C . VAL A 1 108 ? -18.353 6.987 -5.870 1.00 38.59 108 VAL A C 1
ATOM 848 O O . VAL A 1 108 ? -19.308 7.752 -5.738 1.00 38.59 108 VAL A O 1
ATOM 851 N N . ALA A 1 109 ? -17.653 6.544 -4.818 1.00 39.16 109 ALA A N 1
ATOM 852 C CA . ALA A 1 109 ? -18.008 6.848 -3.427 1.00 39.16 109 ALA A CA 1
ATOM 853 C C . ALA A 1 109 ? -17.556 8.244 -2.948 1.00 39.16 109 ALA A C 1
ATOM 855 O O . ALA A 1 109 ? -18.020 8.704 -1.909 1.00 39.16 109 ALA A O 1
ATOM 856 N N . ASP A 1 110 ? -16.711 8.937 -3.719 1.00 38.69 110 ASP A N 1
ATOM 857 C CA . ASP A 1 110 ? -16.226 10.299 -3.436 1.00 38.69 110 ASP A CA 1
ATOM 858 C C . ASP A 1 110 ? -16.722 11.299 -4.502 1.00 38.69 110 ASP A C 1
ATOM 860 O O . ASP A 1 110 ? -16.030 12.228 -4.916 1.00 38.69 110 ASP A O 1
ATOM 864 N N . LYS A 1 111 ? -17.953 11.103 -4.999 1.00 39.41 111 LYS A N 1
ATOM 865 C CA . LYS A 1 111 ? -18.622 12.065 -5.889 1.00 39.41 111 LYS A CA 1
ATOM 866 C C . LYS A 1 111 ? -19.150 13.266 -5.104 1.00 39.41 111 LYS A C 1
ATOM 868 O O . LYS A 1 111 ? -20.354 13.481 -5.002 1.00 39.41 111 LYS A O 1
ATOM 873 N N . HIS A 1 112 ? -18.231 14.114 -4.664 1.00 35.12 112 HIS A N 1
ATOM 874 C CA . HIS A 1 112 ? -18.429 15.550 -4.785 1.00 35.12 112 HIS A CA 1
ATOM 875 C C . HIS A 1 112 ? -17.254 16.144 -5.571 1.00 35.12 112 HIS A C 1
ATOM 877 O O . HIS A 1 112 ? -16.135 16.250 -5.088 1.00 35.12 112 HIS A O 1
ATOM 883 N N . ASP A 1 113 ? -17.598 16.559 -6.791 1.00 39.47 113 ASP A N 1
ATOM 884 C CA . ASP A 1 113 ? -16.891 17.479 -7.681 1.00 39.47 113 ASP A CA 1
ATOM 885 C C . ASP A 1 113 ? -15.769 16.972 -8.622 1.00 39.47 113 ASP A C 1
ATOM 887 O O . ASP A 1 113 ? -14.633 16.696 -8.248 1.00 39.47 113 ASP A O 1
ATOM 891 N N . VAL A 1 114 ? -16.110 17.076 -9.918 1.00 31.67 114 VAL A N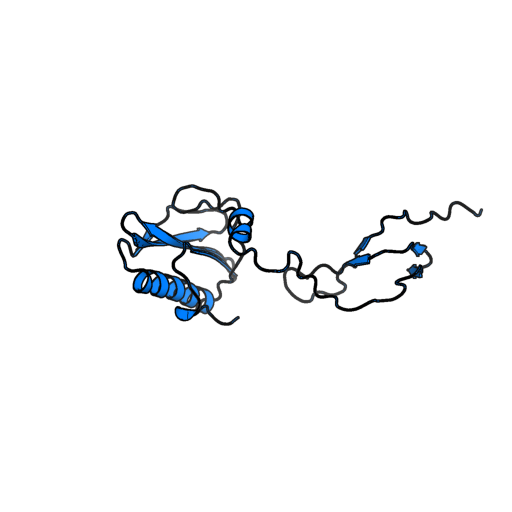 1
ATOM 892 C CA . VAL A 1 114 ? -15.263 17.173 -11.124 1.00 31.67 114 VAL A CA 1
ATOM 893 C C . VAL A 1 114 ? -14.745 15.861 -11.738 1.00 31.67 114 VAL A C 1
ATOM 895 O O . VAL A 1 114 ? -13.744 15.286 -11.328 1.00 31.67 114 VAL A O 1
ATOM 898 N N . LEU A 1 115 ? -15.384 15.458 -12.845 1.00 39.72 115 LEU A N 1
ATOM 899 C CA . LEU A 1 115 ? -15.123 14.213 -13.583 1.00 39.72 115 LEU A CA 1
ATOM 900 C C . LEU A 1 115 ? -13.985 14.282 -14.625 1.00 39.72 115 LEU A C 1
ATOM 902 O O . LEU A 1 115 ? -13.730 13.293 -15.295 1.00 39.72 115 LEU A O 1
ATOM 906 N N . PHE A 1 116 ? -13.275 15.405 -14.767 1.00 33.94 116 PHE A N 1
ATOM 907 C CA . PHE A 1 116 ? -12.070 15.498 -15.604 1.00 33.94 116 PHE A CA 1
ATOM 908 C C . PHE A 1 116 ? -11.131 16.582 -15.060 1.00 33.94 116 PHE A C 1
ATOM 910 O O . PHE A 1 116 ? -11.486 17.760 -15.048 1.00 33.94 116 PHE A O 1
ATOM 917 N N . ARG A 1 117 ? -9.899 16.230 -14.669 1.00 35.69 117 ARG A N 1
ATOM 918 C CA . ARG A 1 117 ? -8.803 17.209 -14.537 1.00 35.69 117 ARG A CA 1
ATOM 919 C C . ARG A 1 117 ? -7.877 17.114 -15.746 1.00 35.69 117 ARG A C 1
ATOM 921 O O . ARG A 1 117 ? -6.790 16.557 -15.672 1.00 35.69 117 ARG A O 1
ATOM 928 N N . ALA A 1 118 ? -8.305 17.714 -16.853 1.00 36.88 118 ALA A N 1
ATOM 929 C CA . ALA A 1 118 ? -7.385 18.197 -17.875 1.00 36.88 118 ALA A CA 1
ATOM 930 C C . ALA A 1 118 ? -6.933 19.607 -17.466 1.00 36.88 118 ALA A C 1
ATOM 932 O O . ALA A 1 118 ? -7.743 20.534 -17.398 1.00 36.88 118 ALA A O 1
ATOM 933 N N . SER A 1 119 ? -5.651 19.798 -17.163 1.00 39.81 119 SER A N 1
ATOM 934 C CA . SER A 1 119 ? -5.097 21.139 -16.984 1.00 39.81 119 SER A CA 1
ATOM 935 C C . SER A 1 119 ? -4.922 21.779 -18.361 1.00 39.81 119 SER A C 1
ATOM 937 O O . SER A 1 119 ? -3.981 21.499 -19.099 1.00 39.81 119 SER A O 1
ATOM 939 N N . ARG A 1 120 ? -5.875 22.645 -18.716 1.00 40.28 120 ARG A N 1
ATOM 940 C CA . ARG A 1 120 ? -5.857 23.489 -19.915 1.00 40.28 120 ARG A CA 1
ATOM 941 C C . ARG A 1 120 ? -4.561 24.310 -19.927 1.00 40.28 120 ARG A C 1
ATOM 943 O O . ARG A 1 120 ? -4.463 25.311 -19.224 1.00 40.28 120 ARG A O 1
ATOM 950 N N . ARG A 1 121 ? -3.547 23.879 -20.687 1.00 39.31 121 ARG A N 1
ATOM 951 C CA . ARG A 1 121 ? -2.231 24.549 -20.717 1.00 39.31 121 ARG A CA 1
ATOM 952 C C . ARG A 1 121 ? -2.121 25.673 -21.752 1.00 39.31 121 ARG A C 1
ATOM 954 O O . ARG A 1 121 ? -1.088 26.324 -21.834 1.00 39.31 121 ARG A O 1
ATOM 961 N N . GLY A 1 122 ? -3.198 25.941 -22.486 1.00 44.03 122 GLY A N 1
ATOM 962 C CA . GLY A 1 122 ? -3.325 27.086 -23.382 1.00 44.03 122 GLY A CA 1
ATOM 963 C C . GLY A 1 122 ? -4.174 26.770 -24.609 1.00 44.03 122 GLY A C 1
ATOM 964 O O . GLY A 1 122 ? -4.494 25.616 -24.881 1.00 44.03 122 GLY A O 1
ATOM 965 N N . THR A 1 123 ? -4.543 27.811 -25.346 1.00 41.88 123 THR A N 1
ATOM 966 C CA . THR A 1 123 ? -5.022 27.734 -26.730 1.00 41.88 123 THR A CA 1
ATOM 967 C C . THR A 1 123 ? -3.839 28.057 -27.633 1.00 41.88 123 THR A C 1
ATOM 969 O O . THR A 1 123 ? -3.475 29.226 -27.757 1.00 41.88 123 THR A O 1
ATOM 972 N N . LEU A 1 124 ? -3.208 27.043 -28.229 1.00 41.38 124 LEU A N 1
ATOM 973 C CA . LEU A 1 124 ? -2.329 27.293 -29.369 1.00 41.38 124 LEU A CA 1
ATOM 974 C C . LEU A 1 124 ? -3.211 27.501 -30.605 1.00 41.38 124 LEU A C 1
ATOM 976 O O . LEU A 1 124 ? -4.137 26.716 -30.820 1.00 41.38 124 LEU A O 1
ATOM 980 N N . PRO A 1 125 ? -2.992 28.577 -31.371 1.00 47.12 125 PRO A N 1
ATOM 981 C CA . PRO A 1 125 ? -3.831 28.885 -32.507 1.00 47.12 125 PRO A CA 1
ATOM 982 C C . PRO A 1 125 ? -3.620 27.907 -33.680 1.00 47.12 125 PRO A C 1
ATOM 984 O O . PRO A 1 125 ? -2.516 27.386 -33.847 1.00 47.12 125 PRO A O 1
ATOM 987 N N . PRO A 1 126 ? -4.639 27.769 -34.550 1.00 45.47 126 PRO A N 1
ATOM 988 C CA . PRO A 1 126 ? -5.934 28.447 -34.424 1.00 45.47 126 PRO A CA 1
ATOM 989 C C . PRO A 1 126 ? -6.983 27.609 -33.691 1.00 45.47 126 PRO A C 1
ATOM 991 O O . PRO A 1 126 ? -7.245 26.464 -34.037 1.00 45.47 126 PRO A O 1
ATOM 994 N N . ALA A 1 127 ? -7.654 28.250 -32.730 1.00 48.72 127 ALA A N 1
ATOM 995 C CA . ALA A 1 127 ? -8.937 27.802 -32.182 1.00 48.72 127 ALA A CA 1
ATOM 996 C C . ALA A 1 127 ? -10.117 28.052 -33.156 1.00 48.72 127 ALA A C 1
ATOM 998 O O . ALA A 1 127 ? -11.268 27.834 -32.800 1.00 48.72 127 ALA A O 1
ATOM 999 N N . THR A 1 128 ? -9.818 28.557 -34.355 1.00 46.62 128 THR A N 1
ATOM 1000 C CA . THR A 1 128 ? -10.711 28.778 -35.500 1.00 46.62 128 THR A CA 1
ATOM 1001 C C . THR A 1 128 ? -9.874 28.534 -36.753 1.00 46.62 128 THR A C 1
ATOM 1003 O O . THR A 1 128 ? -9.135 29.432 -37.129 1.00 46.62 128 THR A O 1
ATOM 1006 N N . GLY A 1 129 ? -9.902 27.323 -37.314 1.00 51.47 129 GLY A N 1
ATOM 1007 C CA . GLY A 1 129 ? -9.269 26.912 -38.582 1.00 51.47 129 GLY A CA 1
ATOM 1008 C C . GLY A 1 129 ? -7.825 27.371 -38.875 1.00 51.47 129 GLY A C 1
ATOM 1009 O O . GLY A 1 129 ? -7.521 28.554 -39.005 1.00 51.47 129 GLY A O 1
ATOM 1010 N N . GLY A 1 130 ? -6.907 26.428 -39.097 1.00 56.50 130 GLY A N 1
ATOM 1011 C CA . GLY A 1 130 ? -5.503 26.733 -39.414 1.00 56.50 130 GLY A CA 1
ATOM 1012 C C . GLY A 1 130 ? -4.838 25.762 -40.365 1.00 56.50 130 GLY A C 1
ATOM 1013 O O . GLY A 1 130 ? -5.402 24.734 -40.701 1.00 56.50 130 GLY A O 1
ATOM 1014 N N . THR A 1 131 ? -3.606 26.063 -40.772 1.00 57.78 131 THR A N 1
ATOM 1015 C CA . THR A 1 131 ? -2.769 25.138 -41.552 1.00 57.78 131 THR A CA 1
ATOM 1016 C C . THR A 1 131 ? -1.578 24.671 -40.729 1.00 57.78 131 THR A C 1
ATOM 1018 O O . THR A 1 131 ? -0.771 25.494 -40.303 1.00 57.78 131 THR A O 1
ATOM 1021 N N . ILE A 1 132 ? -1.421 23.356 -40.569 1.00 59.66 132 ILE A N 1
ATOM 1022 C CA . ILE A 1 132 ? -0.188 22.738 -40.057 1.00 59.66 132 ILE A CA 1
ATOM 1023 C C . ILE A 1 132 ? 0.498 22.054 -41.235 1.00 59.66 132 ILE A C 1
ATOM 1025 O O . ILE A 1 132 ? -0.119 21.247 -41.923 1.00 59.66 132 ILE A O 1
ATOM 1029 N N . ALA A 1 133 ? 1.759 22.407 -41.507 1.00 62.12 133 ALA A N 1
ATOM 1030 C CA . ALA A 1 133 ? 2.533 21.858 -42.629 1.00 62.12 133 ALA A CA 1
ATOM 1031 C C . ALA A 1 133 ? 1.805 21.921 -43.998 1.00 62.12 133 ALA A C 1
ATOM 1033 O O . ALA A 1 133 ? 1.938 21.027 -44.828 1.00 62.12 133 ALA A O 1
ATOM 1034 N N . GLY A 1 134 ? 1.010 22.975 -44.232 1.00 60.72 134 GLY A N 1
ATOM 1035 C CA . GLY A 1 134 ? 0.237 23.157 -45.470 1.00 60.72 134 GLY A CA 1
ATOM 1036 C C . GLY A 1 134 ? -1.079 22.372 -45.544 1.00 60.72 134 GLY A C 1
ATOM 1037 O O . GLY A 1 134 ? -1.780 22.473 -46.549 1.00 60.72 134 GLY A O 1
ATOM 1038 N N . VAL A 1 135 ? -1.448 21.632 -44.492 1.00 62.75 135 VAL A N 1
ATOM 1039 C CA . VAL A 1 135 ? -2.724 20.910 -44.397 1.00 62.75 135 VAL A CA 1
ATOM 1040 C C . VAL A 1 135 ? -3.743 21.757 -43.631 1.00 62.75 135 VAL A C 1
ATOM 1042 O O . VAL A 1 135 ? -3.499 22.056 -42.459 1.00 62.75 135 VAL A O 1
ATOM 1045 N N . PRO A 1 136 ? -4.858 22.170 -44.261 1.00 66.75 136 PRO A N 1
ATOM 1046 C CA . PRO A 1 136 ? -5.913 22.909 -43.583 1.00 66.75 136 PRO A CA 1
ATOM 1047 C C . PRO A 1 136 ? -6.649 21.990 -42.609 1.00 66.75 136 PRO A C 1
ATOM 1049 O O . PRO A 1 136 ? -7.161 20.942 -42.997 1.00 66.75 136 PRO A O 1
ATOM 1052 N N . LEU A 1 137 ? -6.700 22.389 -41.345 1.00 66.25 137 LEU A N 1
ATOM 1053 C CA . LEU A 1 137 ? -7.392 21.689 -40.277 1.00 66.25 137 LEU A CA 1
ATOM 1054 C C . LEU A 1 137 ? -8.706 22.417 -39.951 1.00 66.25 137 LEU A C 1
ATOM 1056 O O . LEU A 1 137 ? -8.692 23.646 -39.814 1.00 66.25 137 LEU A O 1
ATOM 1060 N N . PRO A 1 138 ? -9.825 21.678 -39.828 1.00 65.31 138 PRO A N 1
ATOM 1061 C CA . PRO A 1 138 ? -11.078 22.193 -39.284 1.00 65.31 138 PRO A CA 1
ATOM 1062 C C . PRO A 1 138 ? -10.926 22.738 -37.856 1.00 65.31 138 PRO A C 1
ATOM 1064 O O . PRO A 1 138 ? -9.856 22.695 -37.249 1.00 65.31 138 PRO A O 1
ATOM 1067 N N . ASP A 1 139 ? -12.026 23.200 -37.276 1.00 65.38 139 ASP A N 1
ATOM 1068 C CA . ASP A 1 139 ? -12.062 23.509 -35.848 1.00 65.38 139 ASP A CA 1
ATOM 1069 C C . ASP A 1 139 ? -11.917 22.221 -35.030 1.00 65.38 139 ASP A C 1
ATOM 1071 O O . ASP A 1 139 ? -12.592 21.227 -35.295 1.00 65.38 139 ASP A O 1
ATOM 1075 N N . GLY A 1 140 ? -11.026 22.207 -34.040 1.00 66.19 140 GLY A N 1
ATOM 1076 C CA . GLY A 1 140 ? -10.734 21.008 -33.256 1.00 66.19 140 GLY A CA 1
ATOM 1077 C C . GLY A 1 140 ? -9.972 21.301 -31.969 1.00 66.19 140 GLY A C 1
ATOM 1078 O O . GLY A 1 140 ? -9.591 22.438 -31.687 1.00 66.19 140 GLY A O 1
ATOM 1079 N N . ILE A 1 141 ? -9.763 20.259 -31.173 1.00 60.12 141 ILE A N 1
ATOM 1080 C CA . ILE A 1 141 ? -9.097 20.310 -29.874 1.00 60.12 141 ILE A CA 1
ATOM 1081 C C . ILE A 1 141 ? -7.759 19.578 -29.981 1.00 60.12 141 ILE A C 1
ATOM 1083 O O . ILE A 1 141 ? -7.679 18.460 -30.488 1.00 60.12 141 ILE A O 1
ATOM 1087 N N . LEU A 1 142 ? -6.699 20.221 -29.491 1.00 58.84 142 LEU A N 1
ATOM 1088 C CA . LEU A 1 142 ? -5.362 19.646 -29.423 1.00 58.84 142 LEU A CA 1
ATOM 1089 C C . LEU A 1 142 ? -5.127 19.017 -28.047 1.00 58.84 142 LEU A C 1
ATOM 1091 O O . LEU A 1 142 ? -5.287 19.670 -27.014 1.00 58.84 142 LEU A O 1
ATOM 1095 N N . TYR A 1 143 ? -4.697 17.767 -28.049 1.00 59.88 143 TYR A N 1
ATOM 1096 C CA . TYR A 1 143 ? -4.320 16.991 -26.885 1.00 59.88 143 TYR A CA 1
ATOM 1097 C C . TYR A 1 143 ? -2.807 16.794 -26.901 1.00 59.88 143 TYR A C 1
ATOM 1099 O O . TYR A 1 143 ? -2.236 16.338 -27.890 1.00 59.88 143 TYR A O 1
ATOM 1107 N N . ALA A 1 144 ? -2.158 17.121 -25.789 1.00 55.88 144 ALA A N 1
ATOM 1108 C CA . ALA A 1 144 ? -0.811 16.650 -25.509 1.00 55.88 144 ALA A CA 1
ATOM 1109 C C . ALA A 1 144 ? -0.946 15.500 -24.503 1.00 55.88 144 ALA A C 1
ATOM 1111 O O . ALA A 1 144 ? -1.531 15.721 -23.436 1.00 55.88 144 ALA A O 1
ATOM 1112 N N . PRO A 1 145 ? -0.475 14.283 -24.816 1.00 55.31 145 PRO A N 1
ATOM 1113 C CA . PRO A 1 145 ? -0.443 13.219 -23.830 1.00 55.31 145 PRO A CA 1
ATOM 1114 C C . PRO A 1 145 ? 0.452 13.651 -22.662 1.00 55.31 145 PRO A C 1
ATOM 1116 O O . PRO A 1 145 ? 1.495 14.276 -22.854 1.00 55.31 145 PRO A O 1
ATOM 1119 N N . LEU A 1 146 ? 0.028 13.348 -21.435 1.00 50.28 146 LEU A N 1
ATOM 1120 C CA . LEU A 1 146 ? 0.913 13.473 -20.283 1.00 50.28 146 LEU A CA 1
ATOM 1121 C C . LEU A 1 146 ? 1.984 12.384 -20.422 1.00 50.28 146 LEU A C 1
ATOM 1123 O O . LEU A 1 146 ? 1.616 11.221 -20.591 1.00 50.28 146 LEU A O 1
ATOM 1127 N N . PRO A 1 147 ? 3.283 12.718 -20.372 1.00 51.00 147 PRO A N 1
ATOM 1128 C CA . PRO A 1 147 ? 4.318 11.712 -20.520 1.00 51.00 147 PRO A CA 1
ATOM 1129 C C . PRO A 1 147 ? 4.255 10.751 -19.331 1.00 51.00 147 PRO A C 1
ATOM 1131 O O . PRO A 1 147 ? 4.489 11.143 -18.182 1.00 51.00 147 PRO A O 1
ATOM 1134 N N . GLU A 1 148 ? 3.969 9.478 -19.600 1.00 48.69 148 GLU A N 1
ATOM 1135 C CA . GLU A 1 148 ? 4.270 8.397 -18.666 1.00 48.69 148 GLU A CA 1
ATOM 1136 C C . GLU A 1 148 ? 5.796 8.278 -18.554 1.00 48.69 148 GLU A C 1
ATOM 1138 O O . GLU A 1 148 ? 6.450 7.551 -19.295 1.00 48.69 148 GLU A O 1
ATOM 1143 N N . GLY A 1 149 ? 6.380 9.045 -17.631 1.00 47.34 149 GLY A N 1
ATOM 1144 C CA . GLY A 1 149 ? 7.789 8.919 -17.260 1.00 47.34 149 GLY A CA 1
ATOM 1145 C C . GLY A 1 149 ? 8.745 9.933 -17.889 1.00 47.34 149 GLY A C 1
ATOM 1146 O O . GLY A 1 149 ? 9.724 9.536 -18.505 1.00 47.34 149 GLY A O 1
ATOM 1147 N N . GLY A 1 150 ? 8.540 11.228 -17.621 1.00 44.50 150 GLY A N 1
ATOM 1148 C CA . GLY A 1 150 ? 9.593 12.255 -17.696 1.00 44.50 150 GLY A CA 1
ATOM 1149 C C . GLY A 1 150 ? 10.119 12.611 -19.097 1.00 44.50 150 GLY A C 1
ATOM 1150 O O . GLY A 1 150 ? 10.040 11.844 -20.047 1.00 44.50 150 GLY A O 1
ATOM 1151 N N . SER A 1 151 ? 10.660 13.826 -19.219 1.00 49.31 151 SER A N 1
ATOM 1152 C CA . SER A 1 151 ? 10.959 14.491 -20.491 1.00 49.31 151 SER A CA 1
ATOM 1153 C C . SER A 1 151 ? 11.916 13.709 -21.400 1.00 49.31 151 SER A C 1
ATOM 1155 O O . SER A 1 151 ? 13.138 13.763 -21.238 1.00 49.31 151 SER A O 1
ATOM 1157 N N . ARG A 1 152 ? 11.367 13.055 -22.422 1.00 42.53 152 ARG A N 1
ATOM 1158 C CA . ARG A 1 152 ? 12.069 12.777 -23.679 1.00 42.53 152 ARG A CA 1
ATOM 1159 C C . ARG A 1 152 ? 11.424 13.627 -24.769 1.00 42.53 152 ARG A C 1
ATOM 1161 O O . ARG A 1 152 ? 10.238 13.901 -24.712 1.00 42.53 152 ARG A O 1
ATOM 1168 N N . GLY A 1 153 ? 12.258 14.151 -25.662 1.00 50.62 153 GLY A N 1
ATOM 1169 C CA . GLY A 1 153 ? 11.882 15.179 -26.630 1.00 50.62 153 GLY A CA 1
ATOM 1170 C C . GLY A 1 153 ? 10.691 14.817 -27.520 1.00 50.62 153 GLY A C 1
ATOM 1171 O O . GLY A 1 153 ? 10.427 13.645 -27.764 1.00 50.62 153 GLY A O 1
ATOM 1172 N N . GLU A 1 154 ? 10.041 15.880 -28.002 1.00 53.03 154 GLU A N 1
ATOM 1173 C CA . GLU A 1 154 ? 8.948 15.898 -28.985 1.00 53.03 154 GLU A CA 1
ATOM 1174 C C . GLU A 1 154 ? 7.815 14.899 -28.703 1.00 53.03 154 GLU A C 1
ATOM 1176 O O . GLU A 1 154 ? 7.578 13.956 -29.455 1.00 53.03 154 GLU A O 1
ATOM 1181 N N . ASP A 1 155 ? 7.079 15.146 -27.615 1.00 56.22 155 ASP A N 1
ATOM 1182 C CA . ASP A 1 155 ? 5.825 14.443 -27.341 1.00 56.22 155 ASP A CA 1
ATOM 1183 C C . ASP A 1 155 ? 4.823 14.672 -28.493 1.00 56.22 155 ASP A C 1
ATOM 1185 O O . ASP A 1 155 ? 4.589 15.823 -28.890 1.00 56.22 155 ASP A O 1
ATOM 1189 N N . PRO A 1 156 ? 4.208 13.609 -29.047 1.00 55.47 156 PRO A N 1
ATOM 1190 C CA . PRO A 1 156 ? 3.299 13.738 -30.176 1.00 55.47 156 PRO A CA 1
ATOM 1191 C C . PRO A 1 156 ? 2.036 14.493 -29.759 1.00 55.47 156 PRO A C 1
ATOM 1193 O O . PRO A 1 156 ? 1.348 14.115 -28.813 1.00 55.47 156 PRO A O 1
ATOM 1196 N N . LEU A 1 157 ? 1.702 15.550 -30.498 1.00 60.09 157 LEU A N 1
ATOM 1197 C CA . LEU A 1 157 ? 0.447 16.276 -30.328 1.00 60.09 157 LEU A CA 1
ATOM 1198 C C . LEU A 1 157 ? -0.651 15.586 -31.141 1.00 60.09 157 LEU A C 1
ATOM 1200 O O . LEU A 1 157 ? -0.479 15.313 -32.328 1.00 60.09 157 LEU A O 1
ATOM 1204 N N . ILE A 1 158 ? -1.790 15.323 -30.505 1.00 68.25 158 ILE A N 1
ATOM 1205 C CA . ILE A 1 158 ? -2.963 14.721 -31.139 1.00 68.25 158 ILE A CA 1
ATOM 1206 C C . ILE A 1 158 ? -3.987 15.824 -31.374 1.00 68.25 158 ILE A C 1
ATOM 1208 O O . ILE A 1 158 ? -4.441 16.461 -30.431 1.00 68.25 158 ILE A O 1
ATOM 1212 N N . TRP A 1 159 ? -4.385 16.048 -32.621 1.00 68.25 159 TRP A N 1
ATOM 1213 C CA . TRP A 1 159 ? -5.495 16.940 -32.950 1.00 68.25 159 TRP A CA 1
ATOM 1214 C C . TRP A 1 159 ? -6.757 16.110 -33.203 1.00 68.25 159 TRP A C 1
ATOM 1216 O O . TRP A 1 159 ? -6.712 15.156 -33.980 1.00 68.25 159 TRP A O 1
ATOM 1226 N N . ALA A 1 160 ? -7.868 16.455 -32.550 1.00 70.00 160 ALA A N 1
ATOM 1227 C CA . ALA A 1 160 ? -9.162 15.813 -32.764 1.00 70.00 160 ALA A CA 1
ATOM 1228 C C . ALA A 1 160 ? -10.224 16.844 -33.154 1.00 70.00 160 ALA A C 1
ATOM 1230 O O . ALA A 1 160 ? -10.311 17.918 -32.562 1.00 70.00 160 ALA A O 1
ATOM 1231 N N . SER A 1 161 ? -11.066 16.495 -34.119 1.00 69.00 161 SER A N 1
ATOM 1232 C CA . SER A 1 161 ? -12.209 17.300 -34.539 1.00 69.00 161 SER A CA 1
ATOM 1233 C C . SER A 1 161 ? -13.384 16.408 -34.880 1.00 69.00 161 SER A C 1
ATOM 1235 O O . SER A 1 161 ? -13.214 15.272 -35.319 1.00 69.00 161 SER A O 1
ATOM 1237 N N . GLU A 1 162 ? -14.578 16.958 -34.695 1.00 70.81 162 GLU A N 1
ATOM 1238 C CA . GLU A 1 162 ? -15.830 16.359 -35.148 1.00 70.81 162 GLU A CA 1
ATOM 1239 C C . GLU A 1 162 ? -16.047 16.544 -36.658 1.00 70.81 162 GLU A C 1
ATOM 1241 O O . GLU A 1 162 ? -16.927 15.911 -37.240 1.00 70.81 162 GLU A O 1
ATOM 1246 N N . GLN A 1 163 ? -15.241 17.390 -37.310 1.00 65.94 163 GLN A N 1
ATOM 1247 C CA . GLN A 1 163 ? -15.256 17.578 -38.753 1.00 65.94 163 GLN A CA 1
ATOM 1248 C C . GLN A 1 163 ? -14.046 16.905 -39.414 1.00 65.94 163 GLN A C 1
ATOM 1250 O O . GLN A 1 163 ? -12.925 16.972 -38.903 1.00 65.94 163 GLN A O 1
ATOM 1255 N N . PRO A 1 164 ? -14.242 16.251 -40.570 1.00 67.12 164 PRO A N 1
ATOM 1256 C CA . PRO A 1 164 ? -13.149 15.623 -41.293 1.00 67.12 164 PRO A CA 1
ATOM 1257 C C . PRO A 1 164 ? -12.199 16.675 -41.875 1.00 67.12 164 PRO A C 1
ATOM 1259 O O . PRO A 1 164 ? -12.624 17.742 -42.318 1.00 67.12 164 PRO A O 1
ATOM 1262 N N . VAL A 1 165 ? -10.907 16.348 -41.938 1.00 65.88 165 VAL A N 1
ATOM 1263 C CA . VAL A 1 165 ? -9.909 17.181 -42.623 1.00 65.88 165 VAL A CA 1
ATOM 1264 C C . VAL A 1 165 ? -10.239 17.224 -44.123 1.00 65.88 165 VAL A C 1
ATOM 1266 O O . VAL A 1 165 ? -10.336 16.159 -44.744 1.00 65.88 165 VAL A O 1
ATOM 1269 N N . PRO A 1 166 ? -10.407 18.412 -44.736 1.00 63.75 166 PRO A N 1
ATOM 1270 C CA . PRO A 1 166 ? -10.679 18.511 -46.160 1.00 63.75 166 PRO A CA 1
ATOM 1271 C C . PRO A 1 166 ? -9.488 17.967 -46.949 1.00 63.75 166 PRO A C 1
ATOM 1273 O O . PRO A 1 166 ? -8.383 18.508 -46.928 1.00 63.75 166 PRO A O 1
ATOM 1276 N N . THR A 1 167 ? -9.700 16.862 -47.659 1.00 58.62 167 THR A N 1
ATOM 1277 C CA . THR A 1 167 ? -8.684 16.304 -48.546 1.00 58.62 167 THR A CA 1
ATOM 1278 C C . THR A 1 167 ? -8.536 17.218 -49.754 1.00 58.62 167 THR A C 1
ATOM 1280 O O . THR A 1 167 ? -9.487 17.354 -50.527 1.00 58.62 167 THR A O 1
ATOM 1283 N N . ASN A 1 168 ? -7.351 17.797 -49.964 1.00 56.09 168 ASN A N 1
ATOM 1284 C CA . ASN A 1 168 ? -7.008 18.467 -51.220 1.00 56.09 168 ASN A CA 1
ATOM 1285 C C . ASN A 1 168 ? -6.934 17.431 -52.355 1.00 56.09 168 ASN A C 1
ATOM 1287 O O . ASN A 1 168 ? -5.866 16.994 -52.775 1.00 56.09 168 ASN A O 1
ATOM 1291 N N . ARG A 1 169 ? -8.097 17.010 -52.855 1.00 52.28 169 ARG A N 1
ATOM 1292 C CA . ARG A 1 169 ? -8.266 16.307 -54.131 1.00 52.28 169 ARG A CA 1
ATOM 1293 C C . ARG A 1 169 ? -8.785 17.287 -55.183 1.00 52.28 169 ARG A C 1
ATOM 1295 O O . ARG A 1 169 ? -9.846 17.115 -55.761 1.00 52.28 169 ARG A O 1
ATOM 1302 N N . ALA A 1 170 ? -8.005 18.334 -55.395 1.00 49.81 170 ALA A N 1
ATOM 1303 C CA . ALA A 1 170 ? -7.961 19.196 -56.573 1.00 49.81 170 ALA A CA 1
ATOM 1304 C C . ALA A 1 170 ? -6.686 20.023 -56.350 1.00 49.81 170 ALA A C 1
ATOM 1306 O O . ALA A 1 170 ? -6.573 20.680 -55.326 1.00 49.81 170 ALA A O 1
ATOM 1307 N N . GLN A 1 171 ? -5.622 19.933 -57.136 1.00 43.06 171 GLN A N 1
ATOM 1308 C CA . GLN A 1 171 ? -5.544 20.162 -58.570 1.00 43.06 171 GLN A CA 1
ATOM 1309 C C . GLN A 1 171 ? -4.370 19.339 -59.133 1.00 43.06 171 GLN A C 1
ATOM 1311 O O . GLN A 1 171 ? -3.279 19.329 -58.560 1.00 43.06 171 GLN A O 1
ATOM 1316 N N . ARG A 1 172 ? -4.618 18.627 -60.233 1.00 41.06 172 ARG A N 1
ATOM 1317 C CA . ARG A 1 172 ? -3.602 18.388 -61.263 1.00 41.06 172 ARG A CA 1
ATOM 1318 C C . ARG A 1 172 ? -3.667 19.546 -62.245 1.00 41.06 172 ARG A C 1
ATOM 1320 O O . ARG A 1 172 ? -4.790 20.080 -62.393 1.00 41.06 172 ARG A O 1
#

Sequence (172 aa):
MNAPSLADLSPRPLHSYFEYVGGGSSKFYAVSLEEEEGGTWRVRFNFGRIGFPRTWDARVVGATWVKAASTYIGLINEKTGKGYELKPWPANLKLPDGTTFDEDAFAVADKHDVLFRASRRGTLPPATGGTIAGVPLPDGILYAPLPEGGSRGEDPLIWASEQPVPTNRAQR

Radius of gyration: 23.3 Å; chains: 1; bounding box: 39×45×78 Å